Protein AF-B8LDT9-F1 (afdb_monomer)

Radius of gyration: 12.44 Å; Cα contacts (8 Å, |Δi|>4): 98; chains: 1; bounding box: 32×30×29 Å

Foldseek 3Di:
DWEAEPPDPQQVVVVVVLVVVCVVLDPLDDDDYDYCPDPVCVVVCVVVVCVAPGKDWDQDPPVGTPDIDHDGPVCVVVVVVVSD

Sequence (84 aa):
VKVYASWCKTCQIFDVRYRKLASQIGDKARFAEMQFDDPANEEMCQLLNANRLPYILMYKGNHGKIAEFKCGPAEFARLNDAVD

Structure (mmCIF, N/CA/C/O backbone):
data_AF-B8LDT9-F1
#
_entry.id   AF-B8LDT9-F1
#
loop_
_atom_site.group_PDB
_atom_site.id
_atom_site.type_symbol
_atom_site.label_atom_id
_atom_site.label_alt_id
_atom_site.label_comp_id
_atom_site.label_asym_id
_atom_site.label_entity_id
_atom_site.label_seq_id
_atom_site.pdbx_PDB_ins_code
_atom_site.Cartn_x
_atom_site.Cartn_y
_atom_site.Cartn_z
_atom_site.occupancy
_atom_site.B_iso_or_equiv
_atom_site.auth_seq_id
_atom_site.auth_comp_id
_atom_site.auth_asym_id
_atom_site.auth_atom_id
_atom_site.pdbx_PDB_model_num
ATOM 1 N N . VAL A 1 1 ? -4.266 -2.819 1.297 1.00 91.81 1 VAL A N 1
ATOM 2 C CA . VAL A 1 1 ? -3.123 -3.564 0.724 1.00 91.81 1 VAL A CA 1
ATOM 3 C C . VAL A 1 1 ? -2.324 -2.622 -0.163 1.00 91.81 1 VAL A C 1
ATOM 5 O O . VAL A 1 1 ? -2.925 -1.954 -0.999 1.00 91.81 1 VAL A O 1
ATOM 8 N N . LYS A 1 2 ? -1.008 -2.531 0.034 1.00 92.88 2 LYS A N 1
ATOM 9 C CA . LYS A 1 2 ? -0.075 -1.776 -0.811 1.00 92.88 2 LYS A CA 1
ATOM 10 C C . LYS A 1 2 ? 0.700 -2.746 -1.699 1.00 92.88 2 LYS A C 1
ATOM 12 O O . LYS A 1 2 ? 1.430 -3.588 -1.187 1.00 92.88 2 LYS A O 1
ATOM 17 N N . VAL A 1 3 ? 0.586 -2.590 -3.009 1.00 93.25 3 VAL A N 1
ATOM 18 C CA . VAL A 1 3 ? 1.426 -3.291 -3.981 1.00 93.25 3 VAL A CA 1
ATOM 19 C C . VAL A 1 3 ? 2.689 -2.467 -4.222 1.00 93.25 3 VAL A C 1
ATOM 21 O O . VAL A 1 3 ? 2.607 -1.261 -4.483 1.00 93.25 3 VAL A O 1
ATOM 24 N N . TYR A 1 4 ? 3.854 -3.098 -4.112 1.00 93.62 4 TYR A N 1
ATOM 25 C CA . TYR A 1 4 ? 5.164 -2.470 -4.300 1.00 93.62 4 TYR A CA 1
ATOM 26 C C . TYR A 1 4 ? 6.102 -3.384 -5.089 1.00 93.62 4 TYR A C 1
ATOM 28 O O . TYR A 1 4 ? 5.795 -4.552 -5.264 1.00 93.62 4 TYR A O 1
ATOM 36 N N . ALA A 1 5 ? 7.249 -2.872 -5.536 1.00 93.06 5 ALA A N 1
ATOM 37 C CA . ALA A 1 5 ? 8.323 -3.699 -6.091 1.00 93.06 5 ALA A CA 1
ATOM 38 C C . ALA A 1 5 ? 9.660 -3.388 -5.411 1.00 93.06 5 ALA A C 1
ATOM 40 O O . ALA A 1 5 ? 9.863 -2.253 -4.961 1.00 93.06 5 ALA A O 1
ATOM 41 N N . SER A 1 6 ? 10.580 -4.356 -5.364 1.00 94.00 6 SER A N 1
ATOM 42 C CA . SER A 1 6 ? 11.890 -4.191 -4.706 1.00 94.00 6 SER A CA 1
ATOM 43 C C . SER A 1 6 ? 12.727 -3.050 -5.306 1.00 94.00 6 SER A C 1
ATOM 45 O O . SER A 1 6 ? 13.368 -2.285 -4.584 1.00 94.00 6 SER A O 1
ATOM 47 N N . TRP A 1 7 ? 12.641 -2.867 -6.624 1.00 92.19 7 TRP A N 1
ATOM 48 C CA . TRP A 1 7 ? 13.343 -1.837 -7.396 1.00 92.19 7 TRP A CA 1
ATOM 49 C C . TRP A 1 7 ? 12.633 -0.468 -7.405 1.00 92.19 7 TRP A C 1
ATOM 51 O O . TRP A 1 7 ? 13.138 0.504 -7.971 1.00 92.19 7 TRP A O 1
ATOM 61 N N . CYS A 1 8 ? 11.458 -0.347 -6.780 1.00 91.81 8 CYS A N 1
ATOM 62 C CA . CYS A 1 8 ? 10.638 0.863 -6.828 1.00 91.81 8 CYS A CA 1
ATOM 63 C C . CYS A 1 8 ? 11.017 1.871 -5.724 1.00 91.81 8 CYS A C 1
ATOM 65 O O . CYS A 1 8 ? 10.516 1.820 -4.598 1.00 91.81 8 CYS A O 1
ATOM 67 N N . LYS A 1 9 ? 11.834 2.875 -6.065 1.00 91.12 9 LYS A N 1
ATOM 68 C CA . LYS A 1 9 ? 12.246 3.941 -5.126 1.00 91.12 9 LYS A CA 1
ATOM 69 C C . LYS A 1 9 ? 11.066 4.751 -4.567 1.00 91.12 9 LYS A C 1
ATOM 71 O O . LYS A 1 9 ? 11.035 5.068 -3.380 1.00 91.12 9 LYS A O 1
ATOM 76 N N . THR A 1 10 ? 10.058 5.044 -5.391 1.00 90.12 10 THR A N 1
ATOM 77 C CA . THR A 1 10 ? 8.830 5.728 -4.944 1.00 90.12 10 THR A CA 1
ATOM 78 C C . THR A 1 10 ? 8.088 4.914 -3.885 1.00 90.12 10 THR A C 1
ATOM 80 O O . THR A 1 10 ? 7.576 5.479 -2.922 1.00 90.12 10 THR A O 1
ATOM 83 N N . CYS A 1 11 ? 8.079 3.586 -4.019 1.00 92.44 11 CYS A N 1
ATOM 84 C CA . CYS A 1 11 ? 7.441 2.682 -3.071 1.00 92.44 11 CYS A CA 1
ATOM 85 C C . CYS A 1 11 ? 8.143 2.697 -1.711 1.00 92.44 11 CYS A C 1
ATOM 87 O O . CYS A 1 11 ? 7.465 2.681 -0.689 1.00 92.44 11 CYS A O 1
ATOM 89 N N . GLN A 1 12 ? 9.478 2.782 -1.695 1.00 91.25 12 GLN A N 1
ATOM 90 C CA . GLN A 1 12 ? 10.267 2.899 -0.463 1.00 91.25 12 GLN A CA 1
ATOM 91 C C . GLN A 1 12 ? 9.967 4.214 0.275 1.00 91.25 12 GLN A C 1
ATOM 93 O O . GLN A 1 12 ? 9.753 4.214 1.483 1.00 91.25 12 GLN A O 1
ATOM 98 N N . ILE A 1 13 ? 9.874 5.335 -0.450 1.00 90.50 13 ILE A N 1
ATOM 99 C CA . ILE A 1 13 ? 9.505 6.636 0.141 1.00 90.50 13 ILE A CA 1
ATOM 100 C C . ILE A 1 13 ? 8.075 6.592 0.695 1.00 90.50 13 ILE A C 1
ATOM 102 O O . ILE A 1 13 ? 7.805 7.079 1.794 1.00 90.50 13 ILE A O 1
ATOM 106 N N . PHE A 1 14 ? 7.154 6.003 -0.066 1.00 90.12 14 PHE A N 1
ATOM 107 C CA . PHE A 1 14 ? 5.764 5.837 0.340 1.00 90.12 14 PHE A CA 1
ATOM 108 C C . PHE A 1 14 ? 5.629 4.962 1.594 1.00 90.12 14 PHE A C 1
ATOM 110 O O . PHE A 1 14 ? 4.802 5.250 2.459 1.00 90.12 14 PHE A O 1
ATOM 117 N N . ASP A 1 15 ? 6.464 3.928 1.713 1.00 91.00 15 ASP A N 1
ATOM 118 C CA . ASP A 1 15 ? 6.425 2.963 2.809 1.00 91.00 15 ASP A CA 1
ATOM 119 C C . ASP A 1 15 ? 6.555 3.615 4.188 1.00 91.00 15 ASP A C 1
ATOM 121 O O . ASP A 1 15 ? 5.806 3.285 5.105 1.00 91.00 15 ASP A O 1
ATOM 125 N N . VAL A 1 16 ? 7.426 4.619 4.314 1.00 91.38 16 VAL A N 1
ATOM 126 C CA . VAL A 1 16 ? 7.613 5.363 5.570 1.00 91.38 16 VAL A CA 1
ATOM 127 C C . VAL A 1 16 ? 6.293 5.973 6.050 1.00 91.38 16 VAL A C 1
ATOM 129 O O . VAL A 1 16 ? 5.932 5.862 7.223 1.00 91.38 16 VAL A O 1
ATOM 132 N N . ARG A 1 17 ? 5.538 6.598 5.138 1.00 90.69 17 ARG A N 1
ATOM 133 C CA . ARG A 1 17 ? 4.240 7.200 5.469 1.00 90.69 17 ARG A CA 1
ATOM 134 C C . ARG A 1 17 ? 3.164 6.134 5.687 1.00 90.69 17 ARG A C 1
ATOM 136 O O . ARG A 1 17 ? 2.357 6.280 6.599 1.00 90.69 17 ARG A O 1
ATOM 143 N N . TYR A 1 18 ? 3.183 5.054 4.904 1.00 91.44 18 TYR A N 1
ATOM 144 C CA . TYR A 1 18 ? 2.244 3.935 5.025 1.00 91.44 18 TYR A CA 1
ATOM 145 C C . TYR A 1 18 ? 2.337 3.247 6.395 1.00 91.44 18 TYR A C 1
ATOM 147 O O . TYR A 1 18 ? 1.319 3.061 7.059 1.00 91.44 18 TYR A O 1
ATOM 155 N N . ARG A 1 19 ? 3.556 2.943 6.864 1.00 92.12 19 ARG A N 1
ATOM 156 C CA . ARG A 1 19 ? 3.793 2.356 8.195 1.00 92.12 19 ARG A CA 1
ATOM 157 C C . ARG A 1 19 ? 3.392 3.302 9.322 1.00 92.12 19 ARG A C 1
ATOM 159 O O . ARG A 1 19 ? 2.794 2.864 10.301 1.00 92.12 19 ARG A O 1
ATOM 166 N N . LYS A 1 20 ? 3.674 4.602 9.173 1.00 92.56 20 LYS A N 1
ATOM 167 C CA . LYS A 1 20 ? 3.238 5.614 10.143 1.00 92.56 20 LYS A CA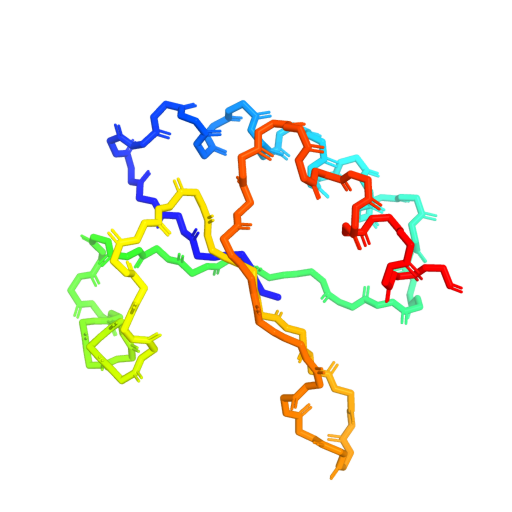 1
ATOM 168 C C . LYS A 1 20 ? 1.711 5.648 10.255 1.00 92.56 20 LYS A C 1
ATOM 170 O O . LYS A 1 20 ? 1.195 5.595 11.367 1.00 92.56 20 LYS A O 1
ATOM 175 N N . LEU A 1 21 ? 1.001 5.655 9.130 1.00 90.69 21 LEU A N 1
ATOM 176 C CA . LEU A 1 21 ? -0.461 5.622 9.118 1.00 90.69 21 LEU A CA 1
ATOM 177 C C . LEU A 1 21 ? -1.002 4.345 9.779 1.00 90.69 21 LEU A C 1
ATOM 179 O O . LEU A 1 21 ? -1.871 4.426 10.642 1.00 90.69 21 LEU A O 1
ATOM 183 N N . ALA A 1 22 ? -0.422 3.184 9.459 1.00 92.38 22 ALA A N 1
ATOM 184 C CA . ALA A 1 22 ? -0.788 1.914 10.086 1.00 92.38 22 ALA A CA 1
ATOM 185 C C . ALA A 1 22 ? -0.661 1.962 11.620 1.00 92.38 22 ALA A C 1
ATOM 187 O O . ALA A 1 22 ? -1.566 1.525 12.327 1.00 92.38 22 ALA A O 1
ATOM 188 N N . SER A 1 23 ? 0.421 2.553 12.144 1.00 92.00 23 SER A N 1
ATOM 189 C CA . SER A 1 23 ? 0.607 2.706 13.595 1.00 92.00 23 SER A CA 1
ATOM 190 C C . SER A 1 23 ? -0.396 3.657 14.258 1.00 92.00 23 SER A C 1
ATOM 192 O O . SER A 1 23 ? -0.706 3.485 15.431 1.00 92.00 23 SER A O 1
ATOM 194 N N . GLN A 1 24 ? -0.907 4.651 13.525 1.00 92.19 24 GLN A N 1
ATOM 195 C CA . GLN A 1 24 ? -1.853 5.640 14.053 1.00 92.19 24 GLN A CA 1
ATOM 196 C C . GLN A 1 24 ? -3.289 5.112 14.085 1.00 92.19 24 GLN A C 1
ATOM 198 O O . GLN A 1 24 ? -4.060 5.476 14.970 1.00 92.19 24 GLN A O 1
ATOM 203 N N . ILE A 1 25 ? -3.648 4.259 13.127 1.00 89.25 25 ILE A N 1
ATOM 204 C CA . ILE A 1 25 ? -5.013 3.746 12.968 1.00 89.25 25 ILE A CA 1
ATOM 205 C C . ILE A 1 25 ? -5.326 2.573 13.895 1.00 89.25 25 ILE A C 1
ATOM 207 O O . ILE A 1 25 ? -6.491 2.377 14.258 1.00 89.25 25 ILE A O 1
ATOM 211 N N . GLY A 1 26 ? -4.302 1.830 14.320 1.00 85.69 26 GLY A N 1
ATOM 212 C CA . GLY A 1 26 ? -4.468 0.690 15.216 1.00 85.69 26 GLY A CA 1
ATOM 213 C C . GLY A 1 26 ? -5.431 -0.343 14.628 1.00 85.69 26 GLY A C 1
ATOM 214 O O . GLY A 1 26 ? -5.337 -0.695 13.454 1.00 85.69 26 GLY A O 1
ATOM 215 N N . ASP A 1 27 ? -6.396 -0.796 15.427 1.00 88.06 27 ASP A N 1
ATOM 216 C CA . ASP A 1 27 ? -7.285 -1.907 15.059 1.00 88.06 27 ASP A CA 1
ATOM 217 C C . ASP A 1 27 ? -8.434 -1.530 14.109 1.00 88.06 27 ASP A C 1
ATOM 219 O O . ASP A 1 27 ? -9.188 -2.405 13.676 1.00 88.06 27 ASP A O 1
ATOM 223 N N . LYS A 1 28 ? -8.585 -0.248 13.748 1.00 88.19 28 LYS A N 1
ATOM 224 C CA . LYS A 1 28 ? -9.667 0.196 12.850 1.00 88.19 28 LYS A CA 1
ATOM 225 C C . LYS A 1 28 ? -9.499 -0.321 11.418 1.00 88.19 28 LYS A C 1
ATOM 227 O O . LYS A 1 28 ? -10.493 -0.523 10.723 1.00 88.19 28 LYS A O 1
ATOM 232 N N . ALA A 1 29 ? -8.263 -0.540 10.967 1.00 91.00 29 ALA A N 1
ATOM 233 C CA . ALA A 1 29 ? -7.978 -1.084 9.645 1.00 91.00 29 ALA A CA 1
ATOM 234 C C . ALA A 1 29 ? -6.699 -1.923 9.648 1.00 91.00 29 ALA A C 1
ATOM 236 O O . ALA A 1 29 ? -5.725 -1.611 10.326 1.00 91.00 29 ALA A O 1
ATOM 237 N N . ARG A 1 30 ? -6.682 -2.976 8.826 1.00 93.00 30 ARG A N 1
ATOM 238 C CA . ARG A 1 30 ? -5.498 -3.820 8.639 1.00 93.00 30 ARG A CA 1
ATOM 239 C C . ARG A 1 30 ? -4.704 -3.366 7.422 1.00 93.00 30 ARG A C 1
ATOM 241 O O . ARG A 1 30 ? -5.247 -3.199 6.329 1.00 93.00 30 ARG A O 1
ATOM 248 N N . PHE A 1 31 ? -3.401 -3.224 7.617 1.00 93.94 31 PHE A N 1
ATOM 249 C CA . PHE A 1 31 ? -2.446 -2.854 6.581 1.00 93.94 31 PHE A CA 1
ATOM 250 C C . PHE A 1 31 ? -1.700 -4.111 6.133 1.00 93.94 31 PHE A C 1
ATOM 252 O O . PHE A 1 31 ? -1.368 -4.968 6.946 1.00 93.94 31 PHE A O 1
ATOM 259 N N . ALA A 1 32 ? -1.481 -4.241 4.829 1.00 93.88 32 ALA A N 1
ATOM 260 C CA . ALA A 1 32 ? -0.832 -5.403 4.229 1.00 93.88 32 ALA A CA 1
ATOM 261 C C . ALA A 1 32 ? -0.061 -4.969 2.988 1.00 93.88 32 ALA A C 1
ATOM 263 O O . ALA A 1 32 ? -0.441 -3.993 2.334 1.00 93.88 32 ALA A O 1
ATOM 264 N N . GLU A 1 33 ? 0.987 -5.708 2.652 1.00 93.56 33 GLU A N 1
ATOM 265 C CA . GLU A 1 33 ? 1.879 -5.419 1.534 1.00 93.56 33 GLU A CA 1
ATOM 266 C C . GLU A 1 33 ? 1.936 -6.628 0.598 1.00 93.56 33 GLU A C 1
ATOM 268 O O . GLU A 1 33 ? 1.893 -7.766 1.057 1.00 93.56 33 GLU A O 1
ATOM 273 N N . MET A 1 34 ? 2.013 -6.379 -0.707 1.00 92.94 34 MET A N 1
ATOM 274 C CA . MET A 1 34 ? 2.179 -7.414 -1.725 1.00 92.94 34 MET A CA 1
ATOM 275 C C . MET A 1 34 ? 3.310 -7.009 -2.665 1.00 92.94 34 MET A C 1
ATOM 277 O O . MET A 1 34 ? 3.309 -5.891 -3.190 1.00 92.94 34 MET A O 1
ATOM 281 N N . GLN A 1 35 ? 4.274 -7.903 -2.864 1.00 94.12 35 GLN A N 1
ATOM 282 C CA . GLN A 1 35 ? 5.432 -7.637 -3.706 1.00 94.12 35 GLN A CA 1
ATOM 283 C C . GLN A 1 35 ? 5.148 -8.056 -5.151 1.00 94.12 35 GLN A C 1
ATOM 285 O O . GLN A 1 35 ? 4.876 -9.218 -5.425 1.00 94.12 35 GLN A O 1
ATOM 290 N N . PHE A 1 36 ? 5.204 -7.094 -6.066 1.00 91.19 36 PHE A N 1
ATOM 291 C CA . PHE A 1 36 ? 4.877 -7.247 -7.481 1.00 91.19 36 PHE A CA 1
ATOM 292 C C . PHE A 1 36 ? 5.886 -8.112 -8.235 1.00 91.19 36 PHE A C 1
ATOM 294 O O . PHE A 1 36 ? 5.520 -8.859 -9.130 1.00 91.19 36 PHE A O 1
ATOM 301 N N . ASP A 1 37 ? 7.161 -7.991 -7.881 1.00 91.25 37 ASP A N 1
ATOM 302 C CA . ASP A 1 37 ? 8.273 -8.711 -8.497 1.00 91.25 37 ASP A CA 1
ATOM 303 C C . ASP A 1 37 ? 8.610 -10.031 -7.783 1.00 91.25 37 ASP A C 1
ATOM 305 O O . ASP A 1 37 ? 9.671 -10.604 -8.017 1.00 91.25 37 ASP A O 1
ATOM 309 N N . ASP A 1 38 ? 7.714 -10.513 -6.918 1.00 94.00 38 ASP A N 1
ATOM 310 C CA . ASP A 1 38 ? 7.773 -11.861 -6.355 1.00 94.00 38 ASP A CA 1
ATOM 311 C C . ASP A 1 38 ? 7.003 -12.829 -7.276 1.00 94.00 38 ASP A C 1
ATOM 313 O O . ASP A 1 38 ? 5.800 -12.623 -7.484 1.00 94.00 38 ASP A O 1
ATOM 317 N N . PRO A 1 39 ? 7.645 -13.887 -7.814 1.00 92.00 39 PRO A N 1
ATOM 318 C CA . PRO A 1 39 ? 6.984 -14.883 -8.658 1.00 92.00 39 PRO A CA 1
ATOM 319 C C . PRO A 1 39 ? 5.726 -15.503 -8.034 1.00 92.00 39 PRO A C 1
ATOM 321 O O . PRO A 1 39 ? 4.792 -15.845 -8.754 1.00 92.00 39 PRO A O 1
ATOM 324 N N . ALA A 1 40 ? 5.649 -15.605 -6.702 1.00 92.94 40 ALA A N 1
ATOM 325 C CA . ALA A 1 40 ? 4.467 -16.131 -6.017 1.00 92.94 40 ALA A CA 1
ATOM 326 C C . ALA A 1 40 ? 3.218 -15.238 -6.175 1.00 92.94 40 ALA A C 1
ATOM 328 O O . ALA A 1 40 ? 2.100 -15.703 -5.959 1.00 92.94 40 ALA A O 1
ATOM 329 N N . ASN A 1 41 ? 3.393 -13.970 -6.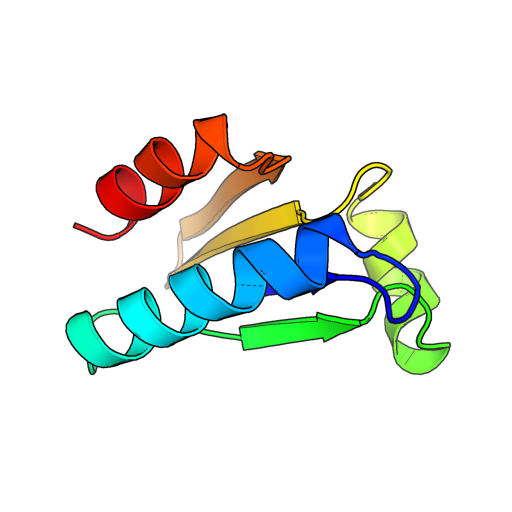565 1.00 89.81 41 ASN A N 1
ATOM 330 C CA . ASN A 1 41 ? 2.316 -12.994 -6.737 1.00 89.81 41 ASN A CA 1
ATOM 331 C C . ASN A 1 41 ? 2.000 -12.690 -8.210 1.00 89.81 41 ASN A C 1
ATOM 333 O O . ASN A 1 41 ? 1.170 -11.815 -8.470 1.00 89.81 41 ASN A O 1
ATOM 337 N N . GLU A 1 42 ? 2.642 -13.367 -9.169 1.00 85.31 42 GLU A N 1
ATOM 338 C CA . GLU A 1 42 ? 2.557 -13.040 -10.598 1.00 85.31 42 GLU A CA 1
ATOM 339 C C . GLU A 1 42 ? 1.107 -13.003 -11.107 1.00 85.31 42 GLU A C 1
ATOM 341 O O . GLU A 1 42 ? 0.674 -11.996 -11.672 1.00 85.31 42 GLU A O 1
ATOM 346 N N . GLU A 1 43 ? 0.330 -14.055 -10.835 1.00 88.50 43 GLU A N 1
ATOM 347 C CA .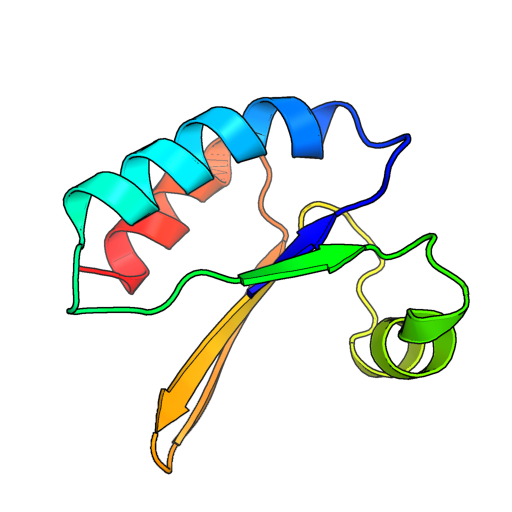 GLU A 1 43 ? -1.075 -14.163 -11.250 1.00 88.50 43 GLU A CA 1
ATOM 348 C C . GLU A 1 43 ? -1.920 -13.006 -10.697 1.00 88.50 43 GLU A C 1
ATOM 350 O O . GLU A 1 43 ? -2.636 -12.320 -11.430 1.00 88.50 43 GLU A O 1
ATOM 355 N N . MET A 1 44 ? -1.789 -12.724 -9.399 1.00 85.44 44 MET A N 1
ATOM 356 C CA . MET A 1 44 ? -2.519 -11.635 -8.753 1.00 85.44 44 MET A CA 1
ATOM 357 C C . MET A 1 44 ? -2.119 -10.275 -9.340 1.00 85.44 44 MET A C 1
ATOM 359 O O . MET A 1 44 ? -2.968 -9.416 -9.571 1.00 85.44 44 MET A O 1
ATOM 363 N N . CYS A 1 45 ? -0.835 -10.065 -9.626 1.00 82.19 45 CYS A N 1
ATOM 364 C CA . CYS A 1 45 ? -0.345 -8.822 -10.213 1.00 82.19 45 CYS A CA 1
ATOM 365 C C . CYS A 1 45 ? -0.874 -8.590 -11.634 1.00 82.19 45 CYS A C 1
ATOM 367 O O . CYS A 1 45 ? -1.195 -7.447 -11.980 1.00 82.19 45 CYS A O 1
ATOM 369 N N . GLN A 1 46 ? -1.025 -9.659 -12.423 1.00 83.38 46 GLN A N 1
ATOM 370 C CA . GLN A 1 46 ? -1.674 -9.613 -13.735 1.00 83.38 46 GLN A CA 1
ATOM 371 C C . GLN A 1 46 ? -3.158 -9.237 -13.606 1.00 83.38 46 GLN A C 1
ATOM 373 O O . GLN A 1 46 ? -3.613 -8.310 -14.279 1.00 83.38 46 GLN A O 1
ATOM 378 N N . LEU A 1 47 ? -3.894 -9.881 -12.691 1.00 85.31 47 LEU A N 1
ATOM 379 C CA . LEU A 1 47 ? -5.319 -9.606 -12.451 1.00 85.31 47 LEU A CA 1
ATOM 380 C C . LEU A 1 47 ? -5.580 -8.175 -11.965 1.00 85.31 47 LEU A C 1
ATOM 382 O O . LEU A 1 47 ? -6.563 -7.546 -12.356 1.00 85.31 47 LEU A O 1
ATOM 386 N N . LEU A 1 48 ? -4.696 -7.645 -11.121 1.00 79.31 48 LEU A N 1
ATOM 387 C CA . LEU A 1 48 ? -4.812 -6.292 -10.576 1.00 79.31 48 LEU A CA 1
ATOM 388 C C . LEU A 1 48 ? -4.466 -5.195 -11.591 1.00 79.31 48 LEU A C 1
ATOM 390 O O . LEU A 1 48 ? -4.727 -4.024 -11.319 1.00 79.31 48 LEU A O 1
ATOM 394 N N . ASN A 1 49 ? -3.856 -5.543 -12.731 1.00 79.75 49 ASN A N 1
ATOM 395 C CA . ASN A 1 49 ? -3.370 -4.595 -13.738 1.00 79.75 49 ASN A CA 1
ATOM 396 C C . ASN A 1 49 ? -2.567 -3.431 -13.112 1.00 79.75 49 ASN A C 1
ATOM 398 O O . ASN A 1 49 ? -2.695 -2.261 -13.497 1.00 79.75 49 ASN A O 1
ATOM 402 N N . ALA A 1 50 ? -1.749 -3.753 -12.101 1.00 72.50 50 ALA A N 1
ATOM 403 C CA . ALA A 1 50 ? -0.975 -2.801 -11.306 1.00 72.50 50 ALA A CA 1
ATOM 404 C C . ALA A 1 50 ? 0.246 -2.283 -12.092 1.00 72.50 50 ALA A C 1
ATOM 406 O O . ALA A 1 50 ? 1.398 -2.482 -11.723 1.00 72.50 50 ALA A O 1
ATOM 407 N N . ASN A 1 51 ? -0.009 -1.588 -13.200 1.00 74.81 51 ASN A N 1
ATOM 408 C CA . ASN A 1 51 ? 1.004 -1.108 -14.143 1.00 74.81 51 ASN A CA 1
ATOM 409 C C . ASN A 1 51 ? 1.816 0.107 -13.659 1.00 74.81 51 ASN A C 1
ATOM 411 O O . ASN A 1 51 ? 2.712 0.570 -14.364 1.00 74.81 51 ASN A O 1
ATOM 415 N N . ARG A 1 52 ? 1.493 0.666 -12.485 1.00 85.56 52 ARG A N 1
ATOM 416 C CA . ARG A 1 52 ? 2.273 1.725 -11.829 1.00 85.56 52 ARG A CA 1
ATOM 417 C C . ARG A 1 52 ? 2.266 1.515 -10.326 1.00 85.56 52 ARG A C 1
ATOM 419 O O . ARG A 1 52 ? 1.210 1.278 -9.744 1.00 85.56 52 ARG A O 1
ATOM 426 N N . LEU A 1 53 ? 3.438 1.672 -9.723 1.00 89.69 53 LEU A N 1
ATOM 427 C CA . LEU A 1 53 ? 3.675 1.416 -8.309 1.00 89.69 53 LEU A CA 1
ATOM 428 C C . LEU A 1 53 ? 4.099 2.703 -7.569 1.00 89.69 53 LEU A C 1
ATOM 430 O O . LEU A 1 53 ? 4.758 3.558 -8.169 1.00 89.69 53 LEU A O 1
ATOM 434 N N . PRO A 1 54 ? 3.771 2.831 -6.269 1.00 91.75 54 PRO A N 1
ATOM 435 C CA . PRO A 1 54 ? 2.949 1.901 -5.496 1.00 91.75 54 PRO A CA 1
ATOM 436 C C . PRO A 1 54 ? 1.461 1.983 -5.880 1.00 91.75 54 PRO A C 1
ATOM 438 O O . PRO A 1 54 ? 0.963 3.025 -6.317 1.00 91.75 54 PRO A O 1
ATOM 441 N N . TYR A 1 55 ? 0.760 0.863 -5.716 1.00 91.00 55 TYR A N 1
ATOM 442 C CA . TYR A 1 55 ? -0.670 0.735 -6.005 1.00 91.00 55 TYR A CA 1
ATOM 443 C C . TYR A 1 55 ? -1.423 0.364 -4.728 1.00 91.00 55 TYR A C 1
ATOM 445 O O . TYR A 1 55 ? -0.984 -0.511 -3.981 1.00 91.00 55 TYR A O 1
ATOM 453 N N . ILE A 1 56 ? -2.537 1.034 -4.448 1.00 91.00 56 ILE A N 1
ATOM 454 C CA . ILE A 1 56 ? -3.324 0.835 -3.233 1.00 91.00 56 ILE A CA 1
ATOM 455 C C . ILE A 1 56 ? -4.632 0.142 -3.574 1.00 91.00 56 ILE A C 1
ATOM 457 O O . ILE A 1 56 ? -5.342 0.550 -4.487 1.00 91.00 56 ILE A O 1
ATOM 461 N N . LEU A 1 57 ? -4.951 -0.878 -2.784 1.00 90.94 57 LEU A N 1
ATOM 462 C CA . LEU A 1 57 ? -6.216 -1.599 -2.802 1.00 90.94 57 LEU A CA 1
ATOM 463 C C . LEU A 1 57 ? -6.841 -1.532 -1.413 1.00 90.94 57 LEU A C 1
ATOM 465 O O . LEU A 1 57 ? -6.184 -1.857 -0.415 1.00 90.94 57 LEU A O 1
ATOM 469 N N . MET A 1 58 ? -8.111 -1.156 -1.345 1.00 91.62 58 MET A N 1
ATOM 470 C CA . MET A 1 58 ? -8.863 -1.065 -0.097 1.00 91.62 58 MET A CA 1
ATOM 471 C C . MET A 1 58 ? -10.059 -2.002 -0.140 1.00 91.62 58 MET A C 1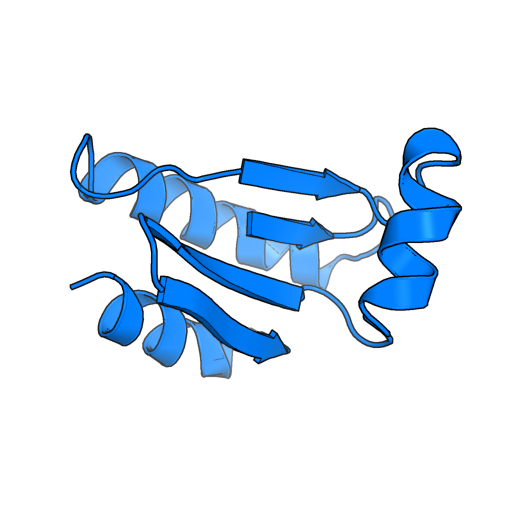
ATOM 473 O O . MET A 1 58 ? -10.796 -2.040 -1.125 1.00 91.62 58 MET A O 1
ATOM 477 N N . TYR A 1 59 ? -10.250 -2.737 0.952 1.00 92.56 59 TYR A N 1
ATOM 478 C CA . TYR A 1 59 ? -11.312 -3.723 1.101 1.00 92.56 59 TYR A CA 1
ATOM 479 C C . TYR A 1 59 ? -12.089 -3.466 2.390 1.00 92.56 59 TYR A C 1
ATOM 481 O O . TYR A 1 59 ? -11.488 -3.080 3.395 1.00 92.56 59 TYR A O 1
ATOM 489 N N . LYS A 1 60 ? -13.406 -3.703 2.381 1.00 92.81 60 LYS A N 1
ATOM 490 C CA . LYS A 1 60 ? -14.271 -3.504 3.555 1.00 92.81 60 LYS A CA 1
ATOM 491 C C . LYS A 1 60 ? -15.290 -4.629 3.707 1.00 92.81 60 LYS A C 1
ATOM 493 O O . LYS A 1 60 ? -16.363 -4.576 3.115 1.00 92.81 60 LYS A O 1
ATOM 498 N N . GLY A 1 61 ? -14.976 -5.617 4.548 1.00 90.00 61 GLY A N 1
ATOM 499 C CA . GLY A 1 61 ? -15.887 -6.714 4.902 1.00 90.00 61 GLY A CA 1
ATOM 500 C C . GLY A 1 61 ? -16.602 -7.309 3.684 1.00 90.00 61 GLY A C 1
A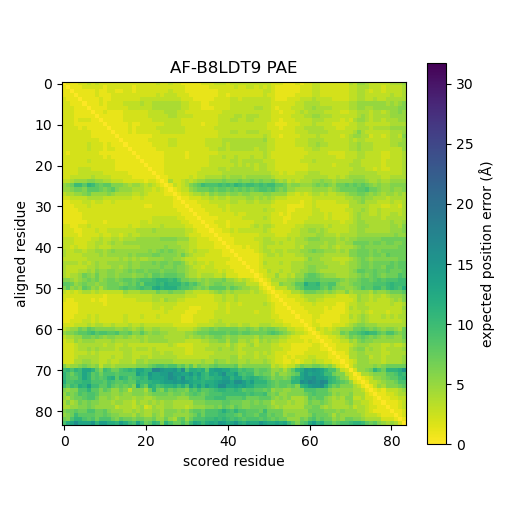TOM 501 O O . GLY A 1 61 ? -15.971 -7.618 2.675 1.00 90.00 61 GLY A O 1
ATOM 502 N N . ASN A 1 62 ? -17.931 -7.383 3.753 1.00 93.25 62 ASN A N 1
ATOM 503 C CA . ASN A 1 62 ? -18.770 -7.943 2.688 1.00 93.25 62 ASN A CA 1
ATOM 504 C C . ASN A 1 62 ? -18.903 -7.044 1.445 1.00 93.25 62 ASN A C 1
ATOM 506 O O . ASN A 1 62 ? -19.457 -7.483 0.443 1.00 93.25 62 ASN A O 1
ATOM 510 N N . HIS A 1 63 ? -18.400 -5.805 1.478 1.00 91.81 63 HIS A N 1
ATOM 511 C CA . HIS A 1 63 ? -18.392 -4.919 0.309 1.00 91.81 63 HIS A CA 1
ATOM 512 C C . HIS A 1 63 ? -17.248 -5.235 -0.661 1.00 91.81 63 HIS A C 1
ATOM 514 O O . HIS A 1 63 ? -17.202 -4.674 -1.753 1.00 91.81 63 HIS A O 1
ATOM 520 N N . GLY A 1 64 ? -16.311 -6.111 -0.281 1.00 92.69 64 GLY A N 1
ATOM 521 C CA . GLY A 1 64 ? -15.164 -6.433 -1.122 1.00 92.69 64 GLY A CA 1
ATOM 522 C C . GLY A 1 64 ? -14.281 -5.206 -1.361 1.00 92.69 64 GLY A C 1
ATOM 523 O O . GLY A 1 64 ? -14.005 -4.454 -0.423 1.00 92.69 64 GLY A O 1
ATOM 524 N N . LYS A 1 65 ? -13.804 -5.034 -2.602 1.00 91.38 65 LYS A N 1
ATOM 525 C CA . LYS A 1 65 ? -12.913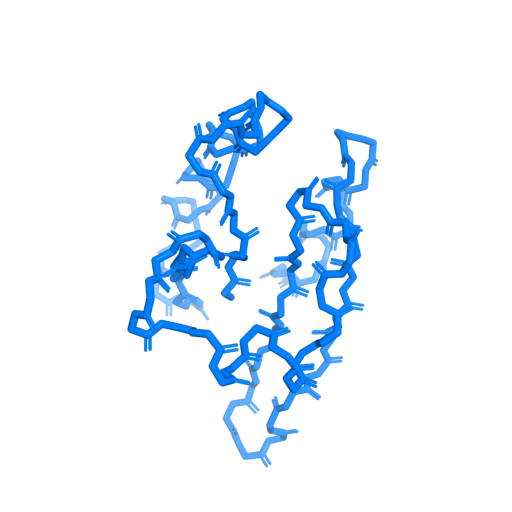 -3.935 -3.009 1.00 91.38 65 LYS A CA 1
ATOM 526 C C . LYS A 1 65 ? -13.705 -2.630 -3.113 1.00 91.38 65 LYS A C 1
ATOM 528 O O . LYS A 1 65 ? -14.565 -2.506 -3.977 1.00 91.38 65 LYS A O 1
ATOM 533 N N . ILE A 1 66 ? -13.391 -1.660 -2.257 1.00 91.81 66 ILE A N 1
ATOM 534 C CA . ILE A 1 66 ? -14.086 -0.362 -2.198 1.00 91.81 66 ILE A CA 1
ATOM 535 C C . ILE A 1 66 ? -13.306 0.778 -2.855 1.00 91.81 66 ILE A C 1
ATOM 537 O O . ILE A 1 66 ? -13.902 1.777 -3.243 1.00 91.81 66 ILE A O 1
ATOM 541 N N . ALA A 1 67 ? -11.986 0.642 -2.991 1.00 88.75 67 ALA A N 1
ATOM 542 C CA . ALA A 1 67 ? -11.164 1.614 -3.695 1.00 88.75 67 ALA A CA 1
ATOM 543 C C . ALA A 1 67 ? -9.907 0.959 -4.262 1.00 88.75 67 ALA A C 1
ATOM 545 O O . ALA A 1 67 ? -9.323 0.056 -3.654 1.00 88.75 67 ALA A O 1
ATOM 546 N N . GLU A 1 68 ? -9.473 1.465 -5.411 1.00 88.44 68 GLU A N 1
ATOM 547 C CA . GLU A 1 68 ? -8.160 1.185 -5.966 1.00 88.44 68 GLU A CA 1
ATOM 548 C C . GLU A 1 68 ? -7.581 2.437 -6.611 1.00 88.44 68 GLU A C 1
ATOM 550 O O . GLU A 1 68 ? -8.277 3.169 -7.318 1.00 88.44 68 GLU A O 1
ATOM 555 N N . PHE A 1 69 ? -6.314 2.723 -6.335 1.00 86.12 69 PHE A N 1
ATOM 556 C CA . PHE A 1 69 ? -5.658 3.887 -6.910 1.00 86.12 69 PHE A CA 1
ATOM 557 C C . PHE A 1 69 ? -4.146 3.730 -6.951 1.00 86.12 69 PHE A C 1
ATOM 559 O O . PHE A 1 69 ? -3.514 3.099 -6.104 1.00 86.12 69 PHE A O 1
ATOM 566 N N . LYS A 1 70 ? -3.557 4.379 -7.951 1.00 85.06 70 LYS A N 1
ATOM 567 C CA . LYS A 1 70 ? -2.117 4.621 -8.019 1.00 85.06 70 LYS A CA 1
ATOM 568 C C . LYS A 1 70 ? -1.797 5.687 -6.985 1.00 85.06 70 LYS A C 1
ATOM 570 O O . LYS A 1 70 ? -2.585 6.616 -6.819 1.00 85.06 70 LYS A O 1
ATOM 575 N N . CYS A 1 71 ? -0.681 5.543 -6.284 1.00 70.50 71 CYS A N 1
ATOM 576 C CA . CYS A 1 71 ? -0.337 6.508 -5.255 1.00 70.50 71 CYS A CA 1
ATOM 577 C C . CYS A 1 71 ? 1.077 7.041 -5.455 1.00 70.50 71 CYS A C 1
ATOM 579 O O . CYS A 1 71 ? 2.066 6.462 -5.011 1.00 70.50 71 CYS A O 1
ATOM 581 N N . GLY A 1 72 ? 1.178 8.178 -6.137 1.00 67.88 72 GLY A N 1
ATOM 582 C CA . GLY A 1 72 ? 2.360 9.021 -6.052 1.00 67.88 72 GLY A CA 1
ATOM 583 C C . GLY A 1 72 ? 2.435 9.757 -4.702 1.00 67.88 72 GLY A C 1
ATOM 584 O O . GLY A 1 72 ? 1.467 9.784 -3.939 1.00 67.88 72 GLY A O 1
ATOM 585 N N . PRO A 1 73 ? 3.556 10.434 -4.400 1.00 64.06 73 PRO A N 1
ATOM 586 C CA . PRO A 1 73 ? 3.735 11.183 -3.149 1.00 64.06 73 PRO A CA 1
ATOM 587 C C . PRO A 1 73 ? 2.652 12.241 -2.867 1.00 64.06 73 PRO A C 1
ATOM 589 O O . PRO A 1 73 ? 2.383 12.542 -1.703 1.00 64.06 73 PRO A O 1
ATOM 592 N N . ALA A 1 74 ? 2.047 12.797 -3.923 1.00 65.62 74 ALA A N 1
ATOM 593 C CA . ALA A 1 74 ? 0.988 13.806 -3.858 1.00 65.62 74 ALA A CA 1
ATOM 594 C C . ALA A 1 74 ? -0.399 13.218 -3.546 1.00 65.62 74 ALA A C 1
ATOM 596 O O . ALA A 1 74 ? -1.273 13.918 -3.050 1.00 65.62 74 ALA A O 1
ATOM 597 N N . GLU A 1 75 ? -0.602 11.928 -3.802 1.00 70.12 75 GLU A N 1
ATOM 5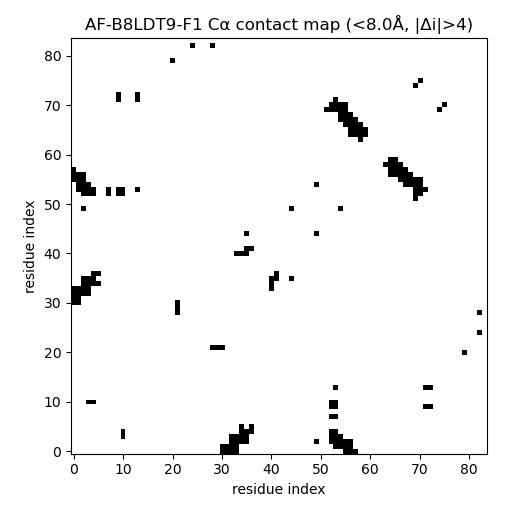98 C CA . GLU A 1 75 ? -1.897 11.260 -3.642 1.00 70.12 75 GLU A CA 1
ATOM 599 C C . GLU A 1 75 ? -2.023 10.578 -2.274 1.00 70.12 75 GLU A C 1
ATOM 601 O O . GLU A 1 75 ? -3.063 10.000 -1.976 1.00 70.12 75 GLU A O 1
ATOM 606 N N . PHE A 1 76 ? -1.001 10.690 -1.411 1.00 77.31 76 PHE A N 1
ATOM 607 C CA . PHE A 1 76 ? -1.029 10.141 -0.050 1.00 77.31 76 PHE A CA 1
ATOM 608 C C . PHE A 1 76 ? -2.186 10.712 0.783 1.00 77.31 76 PHE A C 1
ATOM 610 O O . PHE A 1 76 ? -2.744 10.005 1.613 1.00 77.31 76 PHE A O 1
ATOM 617 N N . ALA A 1 77 ? -2.578 11.966 0.534 1.00 77.56 77 ALA A N 1
ATOM 618 C CA . ALA A 1 77 ? -3.732 12.578 1.190 1.00 77.56 77 ALA A CA 1
ATOM 619 C C . ALA A 1 77 ? -5.015 11.757 0.975 1.00 77.56 77 ALA A C 1
ATOM 621 O O . ALA A 1 77 ? -5.731 11.501 1.933 1.00 77.56 77 ALA A O 1
ATOM 622 N N . ARG A 1 78 ? -5.223 11.211 -0.234 1.00 78.06 78 ARG A N 1
ATOM 623 C CA . ARG A 1 78 ? -6.373 10.337 -0.518 1.00 78.06 78 ARG A CA 1
ATOM 624 C C . ARG A 1 78 ? -6.361 9.062 0.311 1.00 78.06 78 ARG A C 1
ATOM 626 O O . ARG A 1 78 ? -7.423 8.532 0.605 1.00 78.06 78 ARG A O 1
ATOM 633 N N . LEU A 1 79 ? -5.176 8.543 0.644 1.00 81.00 79 LEU A N 1
ATOM 634 C CA . LEU A 1 79 ? -5.092 7.383 1.520 1.00 81.00 79 LEU A CA 1
ATOM 635 C C . LEU A 1 79 ? -5.543 7.749 2.931 1.00 81.00 79 LEU A C 1
ATOM 637 O O . LEU A 1 79 ? -6.317 6.979 3.475 1.00 81.00 79 LEU A O 1
ATOM 641 N N . ASN A 1 80 ? -5.105 8.888 3.481 1.00 80.62 80 ASN A N 1
ATOM 642 C CA . ASN A 1 80 ? -5.554 9.364 4.796 1.00 80.62 80 ASN A CA 1
ATOM 643 C C . ASN A 1 80 ? -7.079 9.548 4.830 1.00 80.62 80 ASN A C 1
ATOM 645 O O . ASN A 1 80 ? -7.737 8.966 5.683 1.00 80.62 80 ASN A O 1
ATOM 649 N N . ASP A 1 81 ? -7.636 10.257 3.846 1.00 79.88 81 ASP A N 1
ATOM 650 C CA . ASP A 1 81 ? -9.080 10.519 3.772 1.00 79.88 81 ASP A CA 1
ATOM 651 C C . ASP A 1 81 ? -9.910 9.229 3.659 1.00 79.88 81 ASP A C 1
ATOM 653 O O . ASP A 1 81 ? -11.063 9.184 4.071 1.00 79.88 81 ASP A O 1
ATOM 657 N N . ALA A 1 82 ? -9.347 8.175 3.063 1.00 76.38 82 ALA A N 1
ATOM 658 C CA . ALA A 1 82 ? -10.047 6.911 2.869 1.00 76.38 82 ALA A CA 1
ATOM 659 C C . ALA A 1 82 ? -10.007 5.984 4.096 1.00 76.38 82 ALA A C 1
ATOM 661 O O . ALA A 1 82 ? -10.723 4.978 4.114 1.00 76.38 82 ALA A O 1
ATOM 662 N N . VAL A 1 83 ? -9.134 6.259 5.070 1.00 76.44 83 VAL A N 1
ATOM 663 C CA . VAL A 1 83 ? -8.975 5.441 6.282 1.00 76.44 83 VAL A CA 1
ATOM 664 C C . VAL A 1 83 ? -9.492 6.114 7.557 1.00 76.44 83 VAL A C 1
ATOM 666 O O . VAL A 1 83 ? -9.647 5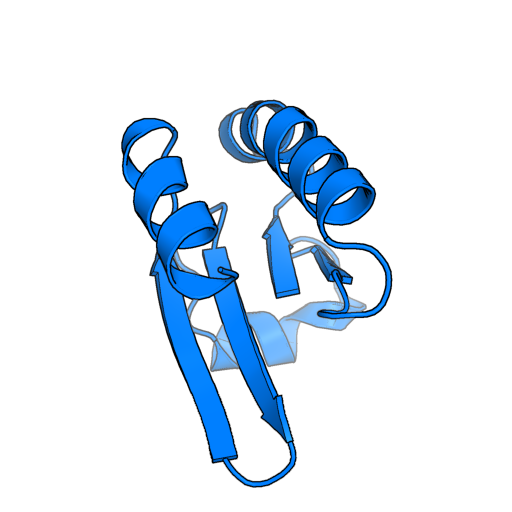.406 8.556 1.00 76.44 83 VAL A O 1
ATOM 669 N N . ASP A 1 84 ? -9.740 7.426 7.525 1.00 69.00 84 ASP A N 1
ATOM 670 C CA . ASP A 1 84 ? -10.499 8.158 8.552 1.00 69.00 84 ASP A CA 1
ATOM 671 C C . ASP A 1 84 ? -11.989 7.755 8.555 1.00 69.00 84 ASP A C 1
ATOM 673 O O . ASP A 1 84 ? -12.550 7.618 9.672 1.00 69.00 84 ASP A O 1
#

InterPro domains:
  IPR013766 Thioredoxin domain [PF00085] (1-77)
  IPR036249 Thioredoxin-like superfamily [SSF52833] (1-82)

Secondary structure (DSSP, 8-state):
-EEE-TT-HHHHHHHHHHHHHHHHHGGGS---EEETT-GGGHHHHHHTT--SSSEEEEE-GGG-EEEEEE--TTSHHHHHHHH-

Mean predicted aligned error: 4.11 Å

Nearest PDB structures (foldseek):
  7q3j-assembly2_B  TM=8.885E-01  e=5.240E-02  synthetic construct
  8w9z-assembly1_M  TM=7.708E-01  e=1.250E-02  Nicotiana tabacum
  3wgd-assembly6_F  TM=7.100E-01  e=1.250E-02  Homo sapiens
  3wgd-assembly7_G  TM=7.162E-01  e=2.158E-02  Homo sapiens
  2l57-assembly1_A  TM=6.523E-01  e=4.653E-01  Clostridium perfringens ATCC 13124

Solvent-accessible surface area (backbone atoms only — not comparable to full-atom values): 5038 Å² total; per-residue (Å²): 62,40,36,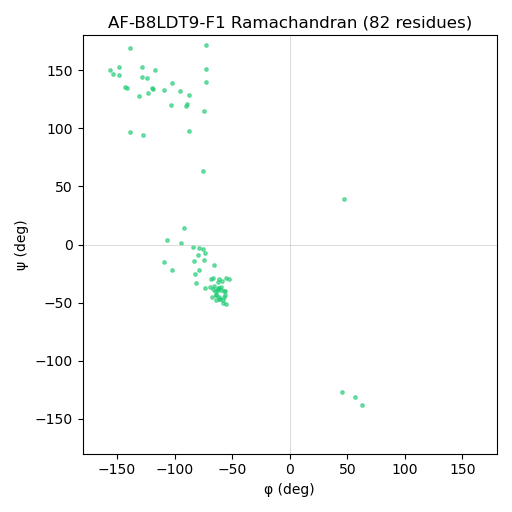30,41,93,86,37,66,64,28,60,63,48,43,60,56,52,52,52,51,49,69,73,52,46,90,81,57,83,79,49,78,45,54,55,80,37,79,94,33,42,69,60,41,60,75,64,63,65,86,51,72,21,26,40,43,38,71,49,80,96,68,41,75,76,47,75,46,71,44,56,90,83,43,50,60,61,55,54,68,74,72,111

Organism: Thalassiosira pseudonana (NCBI:txid35128)

pLDDT: mean 87.22, std 7.49, range [64.06, 94.12]